Protein AF-A0A1V5RK69-F1 (afdb_monomer_lite)

Foldseek 3Di:
DDPDCPVLVVLVVCCVVVNDPRPADVVNVVVVLQVVLQVQVCVQVVDHDDPPHDCPQLSNDPNSCVVRGDDDDDPPDDDPDDPDDDDPPDD

Sequence (91 aa):
MQEGHEGQILNVLKAISKEEALEVSGYDGRNALELIYAIYQSAAEKREVELPLDRNSAFYTKEGILRVVPKFFKKTKSVANLSGEITLGRN

pLDDT: mean 90.15, std 10.47, range [44.66, 98.31]

Structure (mmCIF, N/CA/C/O backbone):
data_AF-A0A1V5RK69-F1
#
_entry.id   AF-A0A1V5RK69-F1
#
loop_
_atom_site.group_PDB
_atom_site.id
_atom_site.type_symbol
_atom_site.label_atom_id
_atom_site.label_alt_id
_atom_site.label_c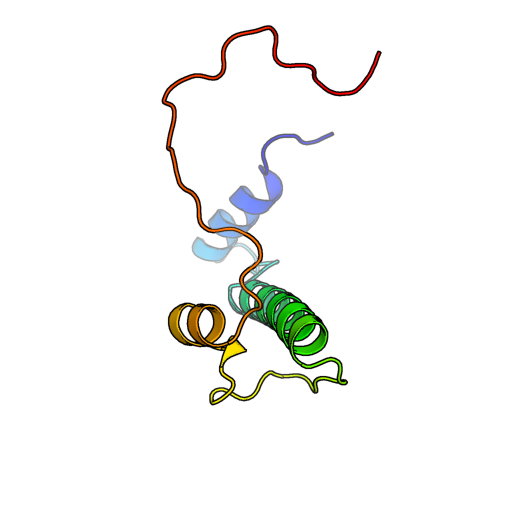omp_id
_atom_site.label_asym_id
_atom_site.label_entity_id
_atom_site.label_seq_id
_atom_site.pdbx_PDB_ins_code
_atom_site.Cartn_x
_atom_site.Cartn_y
_atom_site.Cartn_z
_atom_site.occupancy
_atom_site.B_iso_or_equiv
_atom_site.auth_seq_id
_atom_site.auth_comp_id
_atom_site.auth_asym_id
_atom_site.auth_atom_id
_atom_site.pdbx_PDB_model_num
ATOM 1 N N . MET A 1 1 ? -1.261 22.516 13.341 1.00 48.78 1 MET A N 1
ATOM 2 C CA . MET A 1 1 ? -0.709 21.314 12.684 1.00 48.78 1 MET A CA 1
ATOM 3 C C . MET A 1 1 ? -0.600 20.257 13.760 1.00 48.78 1 MET A C 1
ATOM 5 O O . MET A 1 1 ? 0.096 20.503 14.731 1.00 48.78 1 MET A O 1
ATOM 9 N N . GLN A 1 2 ? -1.366 19.174 13.662 1.00 52.94 2 GLN A N 1
ATOM 10 C CA . GLN A 1 2 ? -1.175 18.016 14.535 1.00 52.94 2 GLN A CA 1
ATOM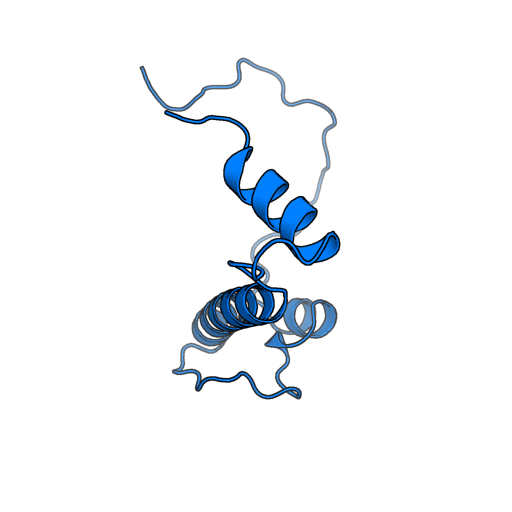 11 C C . GLN A 1 2 ? -0.068 17.172 13.908 1.00 52.94 2 GLN A C 1
ATOM 13 O O . GLN A 1 2 ? -0.239 16.632 12.817 1.00 52.94 2 GLN A O 1
ATOM 18 N N . GLU A 1 3 ? 1.089 17.148 14.554 1.00 70.31 3 GLU A N 1
ATOM 19 C CA . GLU A 1 3 ? 2.214 16.290 14.188 1.00 70.31 3 GLU A CA 1
ATOM 20 C C . GLU A 1 3 ? 2.079 14.946 14.929 1.00 70.31 3 GLU A C 1
ATOM 22 O O . GLU A 1 3 ? 1.516 14.892 16.019 1.00 70.31 3 GLU A O 1
ATOM 27 N N . GLY A 1 4 ? 2.570 13.844 14.350 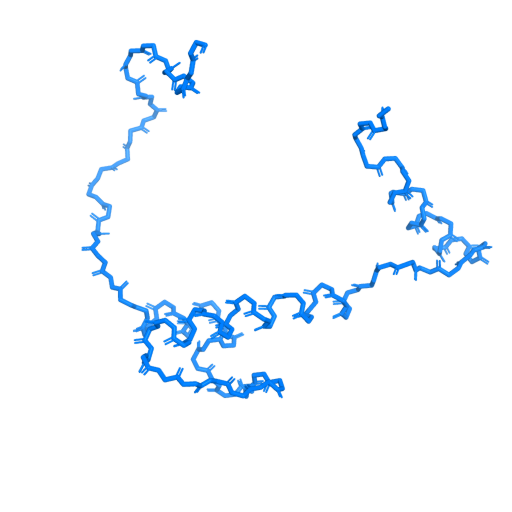1.00 75.44 4 GLY A N 1
ATOM 28 C CA . GLY A 1 4 ? 2.724 12.577 15.086 1.00 75.44 4 GLY A CA 1
ATOM 29 C C . GLY A 1 4 ? 1.536 11.602 15.101 1.00 75.44 4 GLY A C 1
ATOM 30 O O . GLY A 1 4 ? 1.548 10.674 15.901 1.00 75.44 4 GLY A O 1
ATOM 31 N N . HIS A 1 5 ? 0.550 11.747 14.208 1.00 87.94 5 HIS A N 1
ATOM 32 C CA . HIS A 1 5 ? -0.522 10.751 13.986 1.00 87.94 5 HIS A CA 1
ATOM 33 C C . HIS A 1 5 ? -1.507 10.518 15.148 1.00 87.94 5 HIS A C 1
ATOM 35 O O . HIS A 1 5 ? -2.225 9.517 15.160 1.00 87.94 5 HIS A O 1
ATOM 41 N N . GLU A 1 6 ? -1.581 11.441 16.110 1.00 92.38 6 GLU A N 1
ATOM 42 C CA . GLU A 1 6 ? -2.387 11.299 17.332 1.00 92.38 6 GLU A CA 1
ATOM 43 C C . GLU A 1 6 ? -3.858 10.944 17.052 1.00 92.38 6 GLU A C 1
ATOM 45 O O . GLU A 1 6 ? -4.396 10.024 17.664 1.00 92.38 6 GLU A O 1
ATOM 50 N N . GLY A 1 7 ? -4.488 11.596 16.067 1.00 92.00 7 GLY A N 1
ATOM 51 C CA . GLY A 1 7 ? -5.874 11.310 15.683 1.00 92.00 7 GLY A CA 1
ATOM 52 C C . GLY A 1 7 ? -6.075 9.900 15.118 1.00 92.00 7 GLY A C 1
ATOM 53 O O . GLY A 1 7 ? -7.010 9.208 15.513 1.00 92.00 7 GLY A O 1
ATOM 54 N N . GLN A 1 8 ? -5.167 9.435 14.252 1.00 92.75 8 GLN A N 1
ATOM 55 C CA . GLN A 1 8 ? -5.241 8.082 13.684 1.00 92.75 8 GLN A CA 1
ATOM 56 C C . GLN A 1 8 ? -5.053 7.013 14.765 1.00 92.75 8 GLN A C 1
ATOM 58 O O . GLN A 1 8 ? -5.779 6.023 14.793 1.00 92.75 8 GLN A O 1
ATOM 63 N N . ILE A 1 9 ? -4.103 7.226 15.680 1.00 94.50 9 ILE A N 1
ATOM 64 C CA . ILE A 1 9 ? -3.851 6.309 16.796 1.00 94.50 9 ILE A CA 1
ATOM 65 C C . ILE A 1 9 ? -5.061 6.270 17.734 1.00 94.50 9 ILE A C 1
ATOM 67 O O . ILE A 1 9 ? -5.517 5.186 18.098 1.00 94.50 9 ILE A O 1
ATOM 71 N N . LEU A 1 10 ? -5.608 7.433 18.098 1.00 96.12 10 LEU A N 1
ATOM 72 C CA . LEU A 1 10 ? -6.785 7.520 18.958 1.00 96.12 10 LEU A CA 1
ATOM 73 C C . LEU A 1 10 ? -7.986 6.797 18.342 1.00 96.12 10 LEU A C 1
ATOM 75 O O . LEU A 1 10 ? -8.657 6.053 19.055 1.00 96.12 10 LEU A O 1
ATOM 79 N N . ASN A 1 11 ? -8.223 6.957 17.036 1.00 96.69 11 ASN A N 1
ATOM 80 C CA . ASN A 1 11 ? -9.314 6.263 16.357 1.00 96.69 11 ASN A CA 1
ATOM 81 C C . ASN A 1 11 ? -9.161 4.738 16.424 1.00 96.69 11 ASN A C 1
ATOM 83 O O . ASN A 1 11 ? -10.117 4.036 16.747 1.00 96.69 11 ASN A O 1
ATOM 87 N N . VAL A 1 12 ? -7.948 4.215 16.216 1.00 96.50 12 VAL A N 1
ATOM 88 C CA . VAL A 1 12 ? -7.681 2.776 16.368 1.00 96.50 12 VAL A CA 1
ATOM 89 C C . VAL A 1 12 ? -7.992 2.305 17.792 1.00 96.50 12 VAL A C 1
ATOM 91 O O . VAL A 1 12 ? -8.659 1.284 17.966 1.00 96.50 12 VAL A O 1
ATOM 94 N N . LEU A 1 13 ? -7.545 3.044 18.813 1.00 97.56 13 LEU A N 1
ATOM 95 C CA . LEU A 1 13 ? -7.791 2.687 20.214 1.00 97.56 13 LEU A CA 1
ATOM 96 C C . LEU A 1 13 ? -9.287 2.685 20.546 1.00 97.56 13 LEU A C 1
ATOM 98 O O . LEU A 1 13 ? -9.788 1.717 21.118 1.00 97.56 13 LEU A O 1
ATOM 102 N N . LYS A 1 14 ? -10.017 3.723 20.138 1.00 98.00 14 LYS A N 1
ATOM 103 C CA . LYS A 1 14 ? -11.461 3.815 20.367 1.00 98.00 14 LYS A CA 1
ATOM 104 C C . LYS A 1 14 ? -12.255 2.764 19.594 1.00 98.00 14 LYS A C 1
ATOM 106 O O . LYS A 1 14 ? -13.222 2.224 20.131 1.00 98.00 14 LYS A O 1
ATOM 111 N N . ALA A 1 15 ? -11.836 2.416 18.377 1.00 97.94 15 ALA A N 1
ATOM 112 C CA . ALA A 1 15 ? -12.448 1.338 17.606 1.00 97.94 15 ALA A CA 1
ATOM 113 C C . ALA A 1 15 ? -12.284 -0.027 18.292 1.00 97.94 15 ALA A C 1
ATOM 115 O O . ALA A 1 15 ? -13.239 -0.804 18.360 1.00 97.94 15 ALA A O 1
ATOM 116 N N . ILE A 1 16 ? -11.109 -0.305 18.872 1.00 97.44 16 ILE A N 1
ATOM 117 C CA . ILE A 1 16 ? -10.870 -1.517 19.677 1.00 97.44 16 ILE A CA 1
ATOM 118 C C . ILE A 1 16 ? -11.761 -1.524 20.928 1.00 97.44 16 ILE A C 1
ATOM 120 O O . ILE A 1 16 ? -12.350 -2.557 21.256 1.00 97.44 16 ILE A O 1
ATOM 124 N N . SER A 1 17 ? -11.913 -0.371 21.586 1.00 98.31 17 SER A N 1
ATOM 125 C CA . SER A 1 17 ? -12.804 -0.190 22.742 1.00 98.31 17 SER A CA 1
ATOM 126 C C . SER A 1 17 ? -14.298 -0.184 22.392 1.00 98.31 17 SER A C 1
ATOM 128 O O . SER A 1 17 ? -15.127 -0.161 23.300 1.00 98.31 17 SER A O 1
ATOM 130 N N . LYS A 1 18 ? -14.665 -0.260 21.103 1.00 97.94 18 LYS A N 1
ATOM 131 C CA . LYS A 1 18 ? -16.048 -0.176 20.589 1.00 97.94 18 LYS A CA 1
ATOM 132 C C . LYS A 1 18 ? -16.740 1.164 20.874 1.00 97.94 18 LYS A C 1
ATOM 134 O O . LYS A 1 18 ? -17.966 1.222 20.936 1.00 97.94 18 LYS A O 1
ATOM 139 N N . GLU A 1 19 ? -15.965 2.227 21.047 1.00 98.19 19 GLU A N 1
ATOM 140 C CA . GLU A 1 19 ? -16.471 3.581 21.299 1.00 98.19 19 GLU A CA 1
ATOM 141 C C . GLU A 1 19 ? -16.837 4.311 19.999 1.00 98.19 19 GLU A C 1
ATOM 143 O O . GLU A 1 19 ? -17.744 5.139 19.989 1.00 98.19 19 GLU A O 1
ATOM 148 N N . GLU A 1 20 ? -16.170 3.984 18.890 1.00 97.25 20 GLU A N 1
ATOM 149 C CA . GLU A 1 20 ? -16.467 4.520 17.558 1.00 97.25 20 GLU A CA 1
ATOM 150 C C . GLU A 1 20 ? -16.087 3.519 16.455 1.00 97.25 20 GLU A C 1
ATOM 152 O O . GLU A 1 20 ? -15.491 2.473 16.719 1.00 97.25 20 GLU A O 1
ATOM 157 N N . ALA A 1 21 ? -16.464 3.811 15.209 1.00 97.50 21 ALA A N 1
ATOM 158 C CA . ALA A 1 21 ? -16.059 3.002 14.064 1.00 97.50 21 ALA A CA 1
ATOM 159 C C . ALA A 1 21 ? -14.605 3.304 13.662 1.00 97.50 21 ALA A C 1
ATOM 161 O O . ALA A 1 21 ? -14.142 4.440 13.757 1.00 97.50 21 ALA A O 1
ATOM 162 N N . LEU A 1 22 ? -13.901 2.285 13.166 1.00 97.38 22 LEU A N 1
ATOM 163 C CA . LEU A 1 22 ? -12.580 2.467 12.567 1.00 97.38 22 LEU A CA 1
ATOM 164 C C . LEU A 1 22 ? -12.713 3.267 11.262 1.00 97.38 22 LEU A C 1
ATOM 166 O O . LEU A 1 22 ? -13.455 2.853 10.373 1.00 97.38 22 LEU A O 1
ATOM 170 N N . GLU A 1 23 ? -11.983 4.376 11.139 1.00 95.75 23 GLU A N 1
ATOM 171 C CA . GLU A 1 23 ? -12.045 5.259 9.965 1.00 95.75 23 GLU A CA 1
ATOM 172 C C . GLU A 1 23 ? -11.271 4.709 8.762 1.00 95.75 23 GLU A C 1
ATOM 174 O O . GLU A 1 23 ? -11.717 4.851 7.627 1.00 95.75 23 GLU A O 1
ATOM 179 N N . VAL A 1 24 ? -10.118 4.073 9.000 1.00 94.56 24 VAL A N 1
ATOM 180 C CA . VAL A 1 24 ? -9.273 3.480 7.951 1.00 94.56 24 VAL A CA 1
ATOM 181 C C . VAL A 1 24 ? -8.899 2.059 8.343 1.00 94.56 24 VAL A C 1
ATOM 183 O O . VAL A 1 24 ? -8.249 1.819 9.361 1.00 94.56 24 VAL A O 1
ATOM 186 N N . SER A 1 25 ? -9.304 1.102 7.517 1.00 95.31 25 SER A N 1
ATOM 187 C CA . SER A 1 25 ? -9.162 -0.326 7.772 1.00 95.31 25 SER A CA 1
ATOM 188 C C . SER A 1 25 ? -8.021 -0.972 6.982 1.00 95.31 25 SER A C 1
ATOM 190 O O . SER A 1 25 ? -7.411 -0.391 6.080 1.00 95.31 25 SER A O 1
ATOM 192 N N . GLY A 1 26 ? -7.769 -2.251 7.274 1.00 95.06 26 GLY A N 1
ATOM 193 C CA . GLY A 1 26 ? -6.866 -3.074 6.468 1.00 95.06 26 GLY A CA 1
ATOM 194 C C . GLY A 1 26 ? -7.335 -3.267 5.019 1.00 95.06 26 GLY A C 1
ATOM 195 O O . GLY A 1 26 ? -6.499 -3.486 4.144 1.00 95.06 26 GLY A O 1
ATOM 196 N N . TYR A 1 27 ? -8.639 -3.152 4.739 1.00 96.25 27 TYR A N 1
ATOM 197 C CA . TYR A 1 27 ? -9.157 -3.208 3.369 1.00 96.25 27 TYR A CA 1
ATOM 198 C C . TYR A 1 27 ? -8.777 -1.956 2.579 1.00 96.25 27 TYR A C 1
ATOM 200 O O . TYR A 1 27 ? -8.361 -2.071 1.428 1.00 96.25 27 TYR A O 1
ATOM 208 N N . ASP A 1 28 ? -8.820 -0.785 3.213 1.00 96.56 28 ASP A N 1
ATOM 209 C CA . ASP A 1 28 ? -8.389 0.475 2.599 1.00 96.56 28 ASP A CA 1
ATOM 210 C C . ASP A 1 28 ? -6.887 0.442 2.303 1.00 96.56 28 ASP A C 1
ATOM 212 O O . ASP A 1 28 ? -6.453 0.763 1.195 1.00 96.56 28 ASP A O 1
ATOM 216 N N . GLY A 1 29 ? -6.095 -0.068 3.255 1.00 95.25 29 GLY A N 1
ATOM 217 C CA . GLY A 1 29 ? -4.668 -0.322 3.051 1.00 95.25 29 GLY A CA 1
ATOM 218 C C . GLY A 1 29 ? -4.391 -1.309 1.909 1.00 95.25 29 GLY A C 1
ATOM 219 O O . GLY A 1 29 ? -3.506 -1.073 1.085 1.00 95.25 29 GLY A O 1
ATOM 220 N N . ARG A 1 30 ? -5.173 -2.392 1.806 1.00 94.81 30 ARG A N 1
ATOM 221 C CA . ARG A 1 30 ? -5.076 -3.353 0.697 1.00 94.81 30 ARG A CA 1
ATOM 222 C C . ARG A 1 30 ? -5.386 -2.690 -0.646 1.00 94.81 30 ARG A C 1
ATOM 224 O O . ARG A 1 30 ? -4.632 -2.900 -1.590 1.00 94.81 30 ARG A O 1
ATOM 231 N N . ASN A 1 31 ? -6.448 -1.892 -0.734 1.00 95.38 31 ASN A N 1
ATOM 232 C CA . ASN A 1 31 ? -6.840 -1.201 -1.966 1.00 95.38 31 ASN A CA 1
ATOM 233 C C . ASN A 1 31 ? -5.767 -0.196 -2.412 1.00 95.38 31 ASN A C 1
ATOM 235 O O . ASN A 1 31 ? -5.441 -0.122 -3.597 1.00 95.38 31 ASN A O 1
ATOM 239 N N . ALA A 1 32 ? -5.159 0.524 -1.463 1.00 96.62 32 ALA A N 1
ATOM 240 C CA . ALA A 1 32 ? -4.042 1.420 -1.746 1.00 96.62 32 ALA A CA 1
ATOM 241 C C . ALA A 1 32 ? -2.830 0.666 -2.321 1.00 96.62 32 ALA A C 1
ATOM 243 O O . ALA A 1 32 ? -2.251 1.089 -3.322 1.00 96.62 32 ALA A O 1
ATOM 244 N N . LEU A 1 33 ? -2.465 -0.478 -1.728 1.00 95.19 33 LEU A N 1
ATOM 245 C CA . LEU A 1 33 ? -1.391 -1.327 -2.251 1.00 95.19 33 LEU A CA 1
ATOM 246 C C . LEU A 1 33 ? -1.721 -1.893 -3.635 1.00 95.19 33 LEU A C 1
ATOM 248 O O . LEU A 1 33 ? -0.843 -1.951 -4.491 1.00 95.19 33 LEU A O 1
ATOM 252 N N . GLU A 1 34 ? -2.971 -2.281 -3.873 1.00 95.25 34 GLU A N 1
ATOM 253 C CA . GLU A 1 34 ? -3.410 -2.824 -5.159 1.00 95.25 34 GLU A CA 1
ATOM 254 C C . GLU A 1 34 ? -3.241 -1.805 -6.293 1.00 95.25 34 GLU A C 1
ATOM 256 O O . GLU A 1 34 ? -2.703 -2.141 -7.348 1.00 95.25 34 GLU A O 1
ATOM 261 N N . LEU A 1 35 ? -3.578 -0.537 -6.039 1.00 96.62 35 LEU A N 1
ATOM 262 C CA . LEU A 1 35 ? -3.320 0.558 -6.972 1.00 96.62 35 LEU A CA 1
ATOM 263 C C . LEU A 1 35 ? -1.816 0.748 -7.237 1.00 96.62 35 LEU A C 1
ATOM 265 O O . LEU A 1 35 ? -1.402 0.852 -8.391 1.00 96.62 35 LEU A O 1
ATOM 269 N N . ILE A 1 36 ? -0.985 0.763 -6.188 1.00 96.44 36 ILE A N 1
ATOM 270 C CA . ILE A 1 36 ? 0.477 0.905 -6.325 1.00 96.44 36 ILE A CA 1
ATOM 271 C C . ILE A 1 36 ? 1.052 -0.236 -7.177 1.00 96.44 36 ILE A C 1
ATOM 273 O O . ILE A 1 36 ? 1.854 0.003 -8.083 1.00 96.44 36 ILE A O 1
ATOM 277 N N . TYR A 1 37 ? 0.625 -1.475 -6.929 1.00 96.38 37 TYR A N 1
ATOM 278 C CA . TYR A 1 37 ? 1.083 -2.630 -7.696 1.00 96.38 37 TYR A CA 1
ATOM 279 C C . TYR A 1 37 ? 0.575 -2.624 -9.139 1.00 96.38 37 TYR A C 1
ATOM 281 O O . TYR A 1 37 ? 1.335 -3.000 -10.030 1.00 96.38 37 TYR A O 1
ATOM 289 N N . ALA A 1 38 ? -0.639 -2.134 -9.404 1.00 96.19 38 ALA A N 1
ATOM 290 C CA . ALA A 1 38 ? -1.139 -1.959 -10.766 1.00 96.19 38 ALA A CA 1
ATOM 291 C C . ALA A 1 38 ? -0.327 -0.916 -11.547 1.00 96.19 38 ALA A C 1
ATOM 293 O O . ALA A 1 38 ? -0.008 -1.140 -12.715 1.00 96.19 38 ALA A O 1
ATOM 294 N N . ILE A 1 39 ? 0.101 0.175 -10.898 1.00 96.50 39 ILE A N 1
ATOM 295 C CA . ILE A 1 39 ? 1.015 1.161 -11.497 1.00 96.50 39 ILE A CA 1
ATOM 296 C C . ILE A 1 39 ? 2.354 0.501 -11.851 1.00 96.50 39 ILE A C 1
ATOM 298 O O . ILE A 1 39 ? 2.867 0.699 -12.954 1.00 96.50 39 ILE A O 1
ATOM 302 N N . TYR A 1 40 ? 2.918 -0.316 -10.956 1.00 95.44 40 TYR A N 1
ATOM 303 C CA . TYR A 1 40 ? 4.154 -1.050 -11.244 1.00 95.44 40 TYR A CA 1
ATOM 304 C C . TYR A 1 40 ? 3.982 -2.055 -12.384 1.00 95.44 40 TYR A C 1
ATOM 306 O O . TYR A 1 40 ? 4.850 -2.129 -13.255 1.00 95.44 40 TYR A O 1
ATOM 314 N N . GLN A 1 41 ? 2.864 -2.782 -12.407 1.00 95.69 41 GLN A N 1
ATOM 315 C CA . GLN A 1 41 ? 2.544 -3.723 -13.474 1.00 95.69 41 GLN A CA 1
ATOM 316 C C . GLN A 1 41 ? 2.426 -3.010 -14.820 1.00 95.69 41 GLN A C 1
ATOM 318 O O . GLN A 1 41 ? 3.096 -3.393 -15.777 1.00 95.69 41 GLN A O 1
ATOM 323 N N . SER A 1 42 ? 1.655 -1.925 -14.883 1.00 96.31 42 SER A N 1
ATOM 324 C CA . SER A 1 42 ? 1.488 -1.127 -16.098 1.00 96.31 42 SER A CA 1
ATOM 325 C C . SER A 1 42 ? 2.822 -0.554 -16.582 1.00 96.31 42 SER A C 1
ATOM 327 O O . SER A 1 42 ? 3.164 -0.657 -17.761 1.00 96.31 42 SER A O 1
ATOM 329 N N . ALA A 1 43 ? 3.640 -0.023 -15.669 1.00 94.56 43 ALA A N 1
ATOM 330 C CA . ALA A 1 43 ? 4.946 0.532 -16.005 1.00 94.56 43 ALA A CA 1
ATOM 331 C C . ALA A 1 43 ? 5.932 -0.521 -16.538 1.00 94.56 43 ALA A C 1
ATOM 333 O O . ALA A 1 43 ? 6.745 -0.195 -17.410 1.00 94.56 43 ALA A O 1
ATOM 334 N N . ALA A 1 44 ? 5.878 -1.753 -16.025 1.00 93.88 44 ALA A N 1
ATOM 335 C CA . ALA A 1 44 ? 6.722 -2.861 -16.460 1.00 93.88 44 ALA A CA 1
ATOM 336 C C . ALA A 1 44 ? 6.244 -3.483 -17.783 1.00 93.88 44 ALA A C 1
ATOM 338 O O . ALA A 1 44 ? 7.064 -3.741 -18.659 1.00 93.88 44 ALA A O 1
ATOM 339 N N . GLU A 1 45 ? 4.934 -3.686 -17.939 1.00 93.88 45 GLU A N 1
ATOM 340 C CA . GLU A 1 45 ? 4.324 -4.368 -19.091 1.00 93.88 45 GLU A CA 1
ATOM 341 C C . GLU A 1 45 ? 3.965 -3.416 -20.244 1.00 93.88 45 GLU A C 1
ATOM 343 O O . GLU A 1 45 ? 3.653 -3.875 -21.339 1.00 93.88 45 GLU A O 1
ATOM 348 N N . LYS A 1 46 ? 4.024 -2.095 -20.019 1.00 95.44 46 LYS A N 1
ATOM 349 C CA . LYS A 1 46 ? 3.684 -1.040 -20.994 1.00 95.44 46 LYS A CA 1
ATOM 350 C C . LYS A 1 46 ? 2.266 -1.166 -21.559 1.00 95.44 46 LYS A C 1
ATOM 352 O O . LYS A 1 46 ? 2.033 -0.889 -22.732 1.00 95.44 46 LYS A O 1
ATOM 357 N N . ARG A 1 47 ? 1.319 -1.561 -20.708 1.00 95.81 47 ARG A N 1
ATOM 358 C CA . ARG A 1 47 ? -0.098 -1.713 -21.056 1.00 95.81 47 ARG A CA 1
ATOM 359 C C . ARG A 1 47 ? -1.008 -1.272 -19.917 1.00 95.81 47 ARG A C 1
ATOM 361 O O . ARG A 1 47 ? -0.562 -1.119 -18.778 1.00 95.81 47 ARG A O 1
ATOM 368 N N . GLU A 1 48 ? -2.281 -1.091 -20.235 1.00 97.00 48 GLU A N 1
ATOM 369 C CA . GLU A 1 48 ? -3.330 -0.866 -19.243 1.00 97.00 48 GLU A CA 1
ATOM 370 C C . GLU A 1 48 ? -3.528 -2.109 -18.362 1.00 97.00 48 GLU A C 1
ATOM 372 O O . GLU A 1 48 ? -3.341 -3.249 -18.801 1.00 97.00 48 GLU A O 1
ATOM 377 N N . VAL A 1 49 ? -3.870 -1.869 -17.096 1.00 96.69 49 VAL A N 1
ATOM 378 C CA . VAL A 1 49 ? -4.083 -2.897 -16.074 1.00 96.69 49 VAL A CA 1
ATOM 379 C C . VAL A 1 49 ? -5.446 -2.655 -15.446 1.00 96.69 49 VAL A C 1
ATOM 381 O O . VAL A 1 49 ? -5.724 -1.555 -14.973 1.00 96.69 49 VAL A O 1
ATOM 384 N N . GLU A 1 50 ? -6.283 -3.686 -15.444 1.00 95.56 50 GLU A N 1
ATOM 385 C CA . GLU A 1 50 ? -7.592 -3.646 -14.801 1.00 95.56 50 GLU A CA 1
ATOM 386 C C . GLU A 1 50 ? -7.475 -3.897 -13.294 1.00 95.56 50 GLU A C 1
ATOM 388 O O . GLU A 1 50 ? -6.601 -4.635 -12.828 1.00 95.56 50 GLU A O 1
ATOM 393 N N . LEU A 1 51 ? -8.375 -3.269 -12.537 1.00 95.69 51 LEU A N 1
ATOM 394 C CA . LEU A 1 51 ? -8.503 -3.432 -11.093 1.00 95.69 51 LEU A CA 1
ATOM 395 C C . LEU A 1 51 ? -9.836 -4.126 -10.753 1.00 95.69 51 LEU A C 1
ATOM 397 O O . LEU A 1 51 ? -10.842 -3.838 -11.406 1.00 95.69 51 LEU A O 1
ATOM 401 N N . PRO A 1 52 ? -9.880 -4.983 -9.714 1.00 94.56 52 PRO A N 1
ATOM 402 C CA . PRO A 1 52 ? -8.768 -5.353 -8.836 1.00 94.56 52 PRO A CA 1
ATOM 403 C C . PRO A 1 52 ? -7.734 -6.247 -9.532 1.00 94.56 52 PRO A C 1
ATOM 405 O O . PRO A 1 52 ? -8.057 -6.951 -10.486 1.00 94.56 52 PRO A O 1
ATOM 408 N N . LEU A 1 53 ? -6.489 -6.240 -9.046 1.00 94.06 53 LEU A N 1
ATOM 409 C CA . LEU A 1 53 ? -5.441 -7.096 -9.608 1.00 94.06 53 LEU A CA 1
ATOM 410 C C . LEU A 1 53 ? -5.830 -8.578 -9.532 1.00 94.06 53 LEU A C 1
ATOM 412 O O . LEU A 1 53 ? -6.249 -9.073 -8.481 1.00 94.06 53 LEU A O 1
ATOM 416 N N . ASP A 1 54 ? -5.599 -9.305 -10.628 1.00 92.94 54 ASP A N 1
ATOM 417 C CA . ASP A 1 54 ? -5.702 -10.764 -10.632 1.00 92.94 54 ASP A CA 1
ATOM 418 C C . ASP A 1 54 ? -4.743 -11.342 -9.577 1.00 92.94 54 ASP A C 1
ATOM 420 O O . ASP A 1 54 ? -3.552 -11.019 -9.545 1.00 92.94 54 ASP A O 1
ATOM 424 N N . ARG A 1 55 ? -5.254 -12.235 -8.724 1.00 91.75 55 ARG A N 1
ATOM 425 C CA . ARG A 1 55 ? -4.467 -12.938 -7.699 1.00 91.75 55 ARG A CA 1
ATOM 426 C C . ARG A 1 55 ? -3.334 -13.776 -8.293 1.00 91.75 55 ARG A C 1
ATOM 428 O O . ARG A 1 55 ? -2.365 -14.062 -7.594 1.00 91.75 55 ARG A O 1
ATOM 435 N N . ASN A 1 56 ? -3.450 -14.156 -9.563 1.00 93.56 56 ASN A N 1
ATOM 436 C CA . ASN A 1 56 ? -2.419 -14.868 -10.311 1.00 93.56 56 ASN A CA 1
ATOM 437 C C . ASN A 1 56 ? -1.401 -13.932 -10.981 1.00 93.56 56 ASN A C 1
ATOM 439 O O . ASN A 1 56 ? -0.421 -14.414 -11.552 1.00 93.56 56 ASN A O 1
ATOM 443 N N . SER A 1 57 ? -1.599 -12.609 -10.921 1.00 93.56 57 SER A N 1
ATOM 444 C CA . SER A 1 57 ? -0.630 -11.645 -11.440 1.00 93.56 57 SER A CA 1
ATOM 445 C C . SER A 1 57 ? 0.724 -11.834 -10.759 1.00 93.56 57 SER A C 1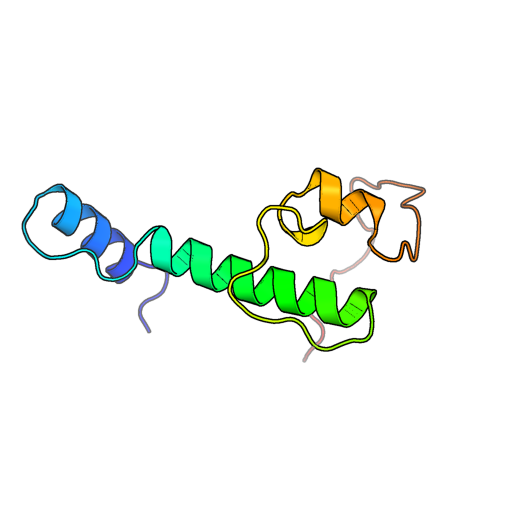
ATOM 447 O O . SER A 1 57 ? 0.824 -11.992 -9.538 1.00 93.56 57 SER A O 1
ATOM 449 N N . ALA A 1 58 ? 1.803 -11.725 -11.539 1.00 94.56 58 ALA A N 1
ATOM 450 C CA . ALA A 1 58 ? 3.148 -11.646 -10.980 1.00 94.56 58 ALA A CA 1
ATOM 451 C C . ALA A 1 58 ? 3.283 -10.464 -10.002 1.00 94.56 58 ALA A C 1
ATOM 453 O O . ALA A 1 58 ? 4.085 -10.538 -9.077 1.00 94.56 58 ALA A O 1
ATOM 454 N N . PHE A 1 59 ? 2.463 -9.419 -10.146 1.00 95.38 59 PHE A N 1
ATOM 455 C CA . PHE A 1 59 ? 2.464 -8.246 -9.275 1.00 95.38 59 PHE A CA 1
ATOM 456 C C . PHE A 1 59 ? 1.670 -8.414 -7.971 1.00 95.38 59 PHE A C 1
ATOM 458 O O . PHE A 1 59 ? 1.640 -7.496 -7.159 1.00 95.38 59 PHE A O 1
ATOM 465 N N . TYR A 1 60 ? 1.084 -9.590 -7.725 1.00 91.56 60 TYR A N 1
ATOM 466 C CA . TYR A 1 60 ? 0.327 -9.868 -6.501 1.00 91.56 60 TYR A CA 1
ATOM 467 C C . TYR A 1 60 ? 1.213 -10.270 -5.306 1.00 91.56 60 TYR A C 1
ATOM 469 O O . TYR A 1 60 ? 0.807 -10.156 -4.151 1.00 91.56 60 TYR A O 1
ATOM 477 N N . THR A 1 61 ? 2.437 -10.748 -5.561 1.00 91.75 61 THR A N 1
ATOM 478 C CA . THR A 1 61 ? 3.389 -11.173 -4.517 1.00 91.75 61 THR A CA 1
ATOM 479 C C . THR A 1 61 ? 4.742 -10.512 -4.712 1.00 91.75 61 THR A C 1
ATOM 481 O O . THR A 1 61 ? 5.169 -10.256 -5.838 1.00 91.75 61 THR A O 1
ATOM 484 N N . LYS A 1 62 ? 5.471 -10.289 -3.617 1.00 91.06 62 LYS A N 1
ATOM 485 C CA . LYS A 1 62 ? 6.827 -9.731 -3.667 1.00 91.06 62 LYS A CA 1
ATOM 486 C C . LYS A 1 62 ? 7.754 -10.586 -4.536 1.00 91.06 62 LYS A C 1
ATOM 488 O O . LYS A 1 62 ? 8.502 -10.058 -5.356 1.00 91.06 62 LYS A O 1
ATOM 493 N N . GLU A 1 63 ? 7.697 -11.903 -4.372 1.00 94.06 63 GLU A N 1
ATOM 494 C CA . GLU A 1 63 ? 8.504 -12.868 -5.117 1.00 94.06 63 GLU A CA 1
ATOM 495 C C . GLU A 1 63 ? 8.140 -12.857 -6.604 1.00 94.06 63 GLU A C 1
ATOM 497 O O . GLU A 1 63 ? 9.023 -12.924 -7.460 1.00 94.06 63 GLU A O 1
ATOM 502 N N . GLY A 1 64 ? 6.849 -12.730 -6.927 1.00 94.38 64 GLY A N 1
ATOM 503 C CA . GLY A 1 64 ? 6.368 -12.558 -8.293 1.00 94.38 64 GLY A CA 1
ATOM 504 C C . GLY A 1 64 ? 6.934 -11.298 -8.946 1.00 94.38 64 GLY A C 1
ATOM 505 O O . GLY A 1 64 ? 7.553 -11.402 -10.006 1.00 94.38 64 GLY A O 1
ATOM 506 N N . ILE A 1 65 ? 6.822 -10.150 -8.268 1.00 94.25 65 ILE A N 1
ATOM 507 C CA . ILE A 1 65 ? 7.303 -8.848 -8.749 1.00 94.25 65 ILE A CA 1
ATOM 508 C C . ILE A 1 65 ? 8.791 -8.943 -9.080 1.00 94.25 65 ILE A C 1
ATOM 510 O O . ILE A 1 65 ? 9.204 -8.645 -10.198 1.00 94.25 65 ILE A O 1
ATOM 514 N N . LEU A 1 66 ? 9.607 -9.436 -8.142 1.00 92.00 66 LEU A N 1
ATOM 515 C CA . LEU A 1 66 ? 11.064 -9.518 -8.302 1.00 92.00 66 LEU A CA 1
ATOM 516 C C . LEU A 1 66 ? 11.525 -10.390 -9.484 1.00 92.00 66 LEU A C 1
ATOM 518 O O . LEU A 1 66 ? 12.661 -10.230 -9.951 1.00 92.00 66 LEU A O 1
ATOM 522 N N . ARG A 1 67 ? 10.681 -11.311 -9.969 1.00 91.69 67 ARG A N 1
ATOM 523 C CA . ARG A 1 67 ? 10.976 -12.131 -11.154 1.00 91.69 67 ARG A CA 1
ATOM 524 C C . ARG A 1 67 ? 10.787 -11.371 -12.463 1.00 91.69 67 ARG A C 1
ATOM 526 O O . ARG A 1 67 ? 11.538 -11.642 -13.395 1.00 91.69 67 ARG A O 1
ATOM 533 N N . VAL A 1 68 ? 9.821 -10.455 -12.532 1.00 92.12 68 VAL A N 1
ATOM 534 C CA . VAL A 1 68 ? 9.377 -9.838 -13.796 1.00 92.12 68 VAL A CA 1
ATOM 535 C C . VAL A 1 68 ? 9.763 -8.369 -13.943 1.00 92.12 68 VAL A C 1
ATOM 537 O O . VAL A 1 68 ? 9.818 -7.869 -15.063 1.00 92.12 68 VAL A O 1
ATOM 540 N N . VAL A 1 69 ? 10.046 -7.662 -12.843 1.00 90.88 69 VAL A N 1
ATOM 541 C CA . VAL A 1 69 ? 10.378 -6.233 -12.925 1.00 90.88 69 VAL A CA 1
ATOM 542 C C . VAL A 1 69 ? 11.697 -5.985 -13.663 1.00 90.88 69 VAL A C 1
ATOM 544 O O . VAL A 1 69 ? 12.666 -6.732 -13.468 1.00 90.88 69 VAL A O 1
ATOM 547 N N . PRO A 1 70 ? 11.784 -4.898 -14.455 1.00 88.44 70 PRO A N 1
ATOM 548 C CA . PRO A 1 70 ? 13.036 -4.472 -15.064 1.00 88.44 70 PRO A CA 1
ATOM 549 C C . PRO A 1 70 ? 14.129 -4.263 -14.010 1.00 88.44 70 PRO A C 1
ATOM 551 O O . PRO A 1 70 ? 13.945 -3.546 -13.024 1.00 88.44 70 PRO A O 1
ATOM 554 N N . LYS A 1 71 ? 15.292 -4.882 -14.222 1.00 87.56 71 LYS A N 1
ATOM 555 C CA . LYS A 1 71 ? 16.464 -4.730 -13.351 1.00 87.56 71 LYS A CA 1
ATOM 556 C C . LYS A 1 71 ? 17.425 -3.738 -13.993 1.00 87.56 71 LYS A C 1
ATOM 558 O O . LYS A 1 71 ? 18.035 -4.055 -15.005 1.00 87.56 71 LYS A O 1
ATOM 563 N N . PHE A 1 72 ? 17.564 -2.557 -13.396 1.00 83.62 72 PHE A N 1
ATOM 564 C CA . PHE A 1 72 ? 18.459 -1.515 -13.912 1.00 83.62 72 PHE A CA 1
ATOM 565 C C . PHE A 1 72 ? 19.910 -1.746 -13.484 1.00 83.62 72 PHE A C 1
ATOM 567 O O . PHE A 1 72 ? 20.779 -1.974 -14.318 1.00 83.62 72 PHE A O 1
ATOM 574 N N . PHE A 1 73 ? 20.172 -1.747 -12.174 1.00 86.19 73 PHE A N 1
ATOM 575 C CA . PHE A 1 73 ? 21.520 -1.906 -11.631 1.00 86.19 73 PHE A CA 1
ATOM 576 C C . PHE A 1 73 ? 21.537 -2.916 -10.490 1.00 86.19 73 PHE A C 1
ATOM 578 O O . PHE A 1 73 ? 20.709 -2.875 -9.579 1.00 86.19 73 PHE A O 1
ATOM 585 N N . LYS A 1 74 ? 22.523 -3.817 -10.511 1.00 84.81 74 LYS A N 1
ATOM 586 C CA . LYS A 1 74 ? 22.808 -4.691 -9.374 1.00 84.81 74 LYS A CA 1
ATOM 587 C C . LYS A 1 74 ? 23.645 -3.908 -8.368 1.00 84.81 74 LYS A C 1
ATOM 589 O O . LYS A 1 74 ? 24.715 -3.417 -8.714 1.00 84.81 74 LYS A O 1
ATOM 594 N N . LYS A 1 75 ? 23.193 -3.830 -7.114 1.00 86.88 75 LYS A N 1
ATOM 595 C CA . LYS A 1 75 ? 24.013 -3.283 -6.024 1.00 86.88 75 LYS A CA 1
ATOM 596 C C . LYS A 1 75 ? 25.306 -4.106 -5.915 1.00 86.88 75 LYS A C 1
ATOM 598 O O . LYS A 1 75 ? 25.245 -5.305 -5.656 1.00 86.88 75 LYS A O 1
ATOM 603 N N . THR A 1 76 ? 26.459 -3.475 -6.141 1.00 90.25 76 THR A N 1
ATOM 604 C CA . THR A 1 76 ? 27.782 -4.135 -6.125 1.00 90.25 76 THR A CA 1
ATOM 605 C C . THR A 1 76 ? 28.519 -3.969 -4.803 1.00 90.25 76 THR A C 1
ATOM 607 O O . THR A 1 76 ? 29.343 -4.807 -4.451 1.00 90.25 76 THR A O 1
ATOM 610 N N . LYS A 1 77 ? 28.232 -2.895 -4.063 1.00 88.19 77 LYS A N 1
ATOM 611 C CA . LYS A 1 77 ? 28.863 -2.572 -2.783 1.00 88.19 77 LYS A CA 1
ATOM 612 C C . LYS A 1 77 ? 27.815 -2.051 -1.804 1.00 88.19 77 LYS A C 1
ATOM 614 O O . LYS A 1 77 ? 26.867 -1.372 -2.196 1.00 88.19 77 LYS A O 1
ATOM 619 N N . SER A 1 78 ? 27.983 -2.377 -0.528 1.00 88.88 78 SER A N 1
ATOM 620 C CA . SER A 1 78 ? 27.274 -1.726 0.573 1.00 88.88 78 SER A CA 1
ATOM 621 C C . SER A 1 78 ? 28.318 -1.027 1.429 1.00 88.88 78 SER A C 1
ATOM 623 O O . SER A 1 78 ? 29.298 -1.656 1.815 1.00 88.88 78 SER A O 1
ATOM 625 N N . VAL A 1 79 ? 28.130 0.262 1.687 1.00 87.94 79 VAL A N 1
ATOM 626 C CA . VAL A 1 79 ? 29.000 1.050 2.566 1.00 87.94 79 VAL A CA 1
ATOM 627 C C . VAL A 1 79 ? 28.230 1.372 3.839 1.00 87.94 79 VAL A C 1
ATOM 629 O O . VAL A 1 79 ? 27.021 1.584 3.778 1.00 87.94 79 VAL A O 1
ATOM 632 N N . ALA A 1 80 ? 28.910 1.354 4.984 1.00 86.25 80 ALA A N 1
ATOM 633 C CA . ALA A 1 80 ? 28.283 1.653 6.271 1.00 86.25 80 ALA A CA 1
ATOM 634 C C . ALA A 1 80 ? 28.024 3.156 6.451 1.00 86.25 80 ALA A C 1
ATOM 636 O O . ALA A 1 80 ? 27.025 3.528 7.050 1.00 86.25 80 ALA A O 1
ATOM 637 N N . ASN A 1 81 ? 28.896 4.003 5.895 1.00 84.38 81 ASN A N 1
ATOM 638 C CA . ASN A 1 81 ? 28.786 5.457 5.941 1.00 84.38 81 ASN A CA 1
ATOM 639 C C . ASN A 1 81 ? 29.126 6.056 4.574 1.00 84.38 81 ASN A C 1
ATOM 641 O O . ASN A 1 81 ? 30.007 5.553 3.871 1.00 84.38 81 ASN A O 1
ATOM 645 N N 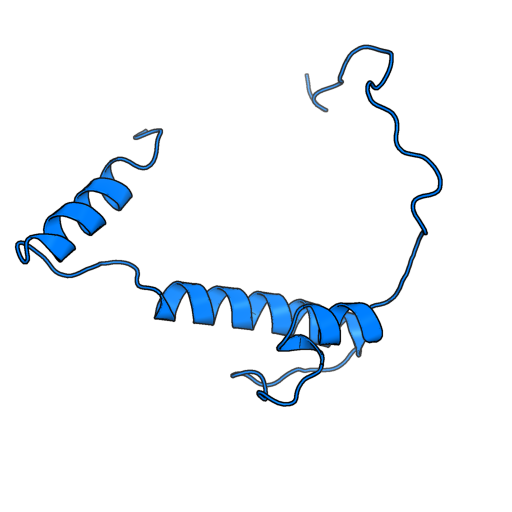. LEU A 1 82 ? 28.434 7.138 4.220 1.00 81.12 82 LEU A N 1
ATOM 646 C CA . LEU A 1 82 ? 28.798 8.003 3.105 1.00 81.12 82 LEU A CA 1
ATOM 647 C C . LEU A 1 82 ? 29.677 9.129 3.660 1.00 81.12 82 LEU A C 1
ATOM 649 O O . LEU A 1 82 ? 29.274 9.820 4.589 1.00 81.12 82 LEU A O 1
ATOM 653 N N . SER A 1 83 ? 30.889 9.287 3.136 1.00 83.94 83 SER A N 1
ATOM 654 C CA . SER A 1 83 ? 31.771 10.389 3.525 1.00 83.94 83 SER A CA 1
ATOM 655 C C . SER A 1 83 ? 31.280 11.711 2.933 1.00 83.94 83 SER A C 1
ATOM 657 O O . SER A 1 83 ? 30.974 11.757 1.742 1.00 83.94 83 SER A O 1
ATOM 659 N N . GLY A 1 84 ? 31.303 12.779 3.729 1.00 84.00 84 GLY A N 1
ATOM 660 C CA . GLY A 1 84 ? 30.944 14.133 3.302 1.00 84.00 84 GLY A CA 1
ATOM 661 C C . GLY A 1 84 ? 29.705 14.674 4.011 1.00 84.00 84 GLY A C 1
ATOM 662 O O . GLY A 1 84 ? 29.071 13.986 4.809 1.00 84.00 84 GLY A O 1
ATOM 663 N N . GLU A 1 85 ? 29.387 15.932 3.731 1.00 83.19 85 GLU A N 1
ATOM 664 C CA . GLU A 1 85 ? 28.188 16.583 4.248 1.00 83.19 85 GLU A CA 1
ATOM 665 C C . GLU A 1 85 ? 26.958 16.081 3.479 1.00 83.19 85 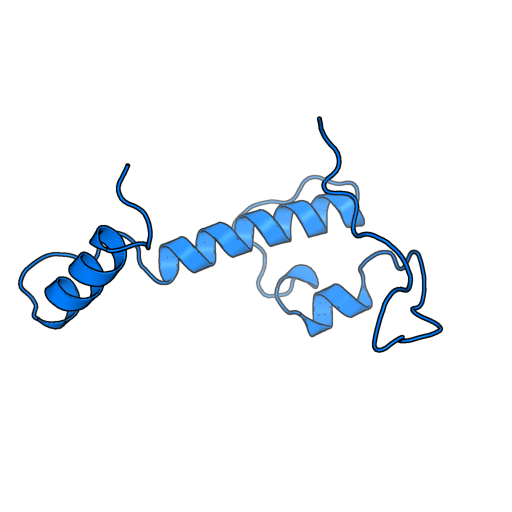GLU A C 1
ATOM 667 O O . GLU A 1 85 ? 26.954 16.038 2.245 1.00 83.19 85 GLU A O 1
ATOM 672 N N . ILE A 1 86 ? 25.910 15.669 4.197 1.00 80.69 86 ILE A N 1
ATOM 673 C CA . ILE A 1 86 ? 24.644 15.284 3.569 1.00 80.69 86 ILE A CA 1
ATOM 674 C C . ILE A 1 86 ? 23.968 16.568 3.092 1.00 80.69 86 ILE A C 1
ATOM 676 O O . ILE A 1 86 ? 23.488 17.364 3.894 1.00 80.69 86 ILE A O 1
ATOM 680 N N . THR A 1 87 ? 23.921 16.771 1.778 1.00 77.69 87 THR A N 1
ATOM 681 C CA . THR A 1 87 ? 23.224 17.918 1.194 1.00 77.69 87 THR A CA 1
ATOM 682 C C . THR A 1 87 ? 21.720 17.646 1.161 1.00 77.69 87 THR A C 1
ATOM 684 O O . THR A 1 87 ? 21.258 16.674 0.568 1.00 77.69 87 THR A O 1
ATOM 687 N N . LEU A 1 88 ? 20.933 18.517 1.797 1.00 79.94 88 LEU A N 1
ATOM 688 C CA . LEU A 1 88 ? 19.466 18.402 1.868 1.00 79.94 88 LEU A CA 1
ATOM 689 C C . LEU A 1 88 ? 18.746 18.978 0.636 1.00 79.94 88 LEU A C 1
ATOM 691 O O . LEU A 1 88 ? 17.525 19.102 0.622 1.00 79.94 88 LEU A O 1
ATOM 695 N N . GLY A 1 89 ? 19.493 19.309 -0.420 1.00 62.03 89 GLY A N 1
ATOM 696 C CA . GLY A 1 89 ? 18.925 19.675 -1.712 1.00 62.03 89 GLY A CA 1
ATOM 697 C C . GLY A 1 89 ? 18.076 20.949 -1.720 1.00 62.03 89 GLY A C 1
ATOM 698 O O . GLY A 1 89 ? 17.156 21.002 -2.531 1.00 62.03 89 GLY A O 1
ATOM 699 N N . ARG A 1 90 ? 18.362 21.944 -0.860 1.00 60.66 90 ARG A N 1
ATOM 700 C CA . ARG A 1 90 ? 17.867 23.338 -0.938 1.00 60.66 90 ARG A CA 1
ATOM 701 C C . ARG A 1 90 ? 18.590 24.260 0.057 1.00 60.66 90 ARG A C 1
ATOM 703 O O . ARG A 1 90 ? 18.885 23.827 1.168 1.00 60.66 90 ARG A O 1
ATOM 710 N N . ASN A 1 91 ? 18.800 25.510 -0.369 1.00 44.66 91 ASN A N 1
ATOM 711 C CA . ASN A 1 91 ? 18.838 26.702 0.485 1.00 44.66 91 ASN A CA 1
ATOM 712 C C . ASN A 1 91 ? 17.466 27.374 0.401 1.00 44.66 91 ASN A C 1
ATOM 714 O O . ASN A 1 91 ? 16.905 27.358 -0.722 1.00 44.66 91 ASN A O 1
#

Secondary structure (DSSP, 8-state):
---SSHHHHHHHHHHHTTSS--SS-HHHHHHHHHHHHHHHHHHHHTS---SSPPTTSGGGSHHHHHHHS----------S---S----S--

Radius of gyration: 20.02 Å; chains: 1; bounding box: 48×42×44 Å